Protein AF-A0A956WVB6-F1 (afdb_monomer)

Radius of gyration: 19.09 Å; Cα contacts (8 Å, |Δi|>4): 53; chains: 1; bounding box: 44×26×60 Å

pLDDT: mean 83.64, std 16.69, range [46.16, 98.44]

Foldseek 3Di:
DPDDLVVVLVVLVVVLVVLVVVLVVLVVVCVVPVPVVCCPPPNLVSVCQSDDVRPVPPPDDHSVNVNVVSVVVPVVPPPPDDPDDD

Solvent-accessible surface area (backbone atoms only — not comparable to full-atom values): 5139 Å² total; per-residue (Å²): 131,87,77,52,67,71,58,53,47,50,52,49,53,53,50,33,53,52,42,53,54,50,42,54,55,48,50,52,50,27,70,76,68,67,40,62,63,55,39,63,69,46,43,50,48,49,41,24,40,42,22,65,95,62,32,78,86,71,79,65,83,24,48,53,57,55,50,49,56,62,55,55,68,56,71,75,74,73,78,79,81,78,96,74,86,130

Mean predicted aligned error: 8.76 Å

Secondary structure (DSSP, 8-state):
----HHHHHHHHHHHHHHHHHHHHHHHHHHHHH--HHHIIIIIHHHHHHH-GGGTTTT----HHHHHHHHHHTTTTSS--------

Structure (mmCIF, N/CA/C/O backbone):
data_AF-A0A956WVB6-F1
#
_entry.id   AF-A0A956WVB6-F1
#
loop_
_atom_site.group_PDB
_atom_site.id
_atom_site.type_symbol
_atom_site.label_atom_id
_atom_site.label_alt_id
_atom_site.label_comp_id
_atom_site.label_asym_id
_atom_site.label_entity_id
_atom_site.label_seq_id
_atom_site.pdbx_PDB_ins_code
_atom_site.Cartn_x
_atom_site.Cartn_y
_atom_site.Cartn_z
_atom_site.occupancy
_atom_site.B_iso_or_equiv
_atom_site.auth_seq_id
_atom_site.auth_comp_id
_atom_site.auth_asym_id
_atom_site.auth_atom_id
_atom_site.pdbx_PDB_model_num
ATOM 1 N N . MET A 1 1 ? 0.223 8.879 -25.493 1.00 46.16 1 MET A N 1
ATOM 2 C CA . MET A 1 1 ? 1.309 9.387 -24.631 1.00 46.16 1 MET A CA 1
ATOM 3 C C . MET A 1 1 ? 1.910 8.171 -23.962 1.00 46.16 1 MET A C 1
ATOM 5 O O . MET A 1 1 ? 1.183 7.544 -23.206 1.00 46.16 1 MET A O 1
ATOM 9 N N . ASN A 1 2 ? 3.158 7.810 -24.269 1.00 66.38 2 ASN A N 1
ATOM 10 C CA . ASN A 1 2 ? 3.889 6.884 -23.405 1.00 66.38 2 ASN A CA 1
ATOM 11 C C . ASN A 1 2 ? 4.290 7.678 -22.166 1.00 66.38 2 ASN A C 1
ATOM 13 O O . ASN A 1 2 ? 4.995 8.682 -22.279 1.00 66.38 2 ASN A O 1
ATOM 17 N N . ILE A 1 3 ? 3.740 7.300 -21.016 1.00 76.31 3 ILE A N 1
ATOM 18 C CA . ILE A 1 3 ? 4.256 7.764 -19.734 1.00 76.31 3 ILE A CA 1
ATOM 19 C C . ILE A 1 3 ? 5.609 7.071 -19.560 1.00 76.31 3 ILE A C 1
ATOM 21 O O . ILE A 1 3 ? 5.730 5.879 -19.817 1.00 76.31 3 ILE A O 1
ATOM 25 N N . ASP A 1 4 ? 6.621 7.853 -19.207 1.00 87.12 4 ASP A N 1
ATOM 26 C CA . ASP A 1 4 ? 7.968 7.367 -18.918 1.00 87.12 4 ASP A CA 1
ATOM 27 C C . ASP A 1 4 ? 7.945 6.409 -17.712 1.00 87.12 4 ASP A C 1
ATOM 29 O O . ASP A 1 4 ? 7.232 6.671 -16.741 1.00 87.12 4 ASP A O 1
ATOM 33 N N . LYS A 1 5 ? 8.717 5.319 -17.768 1.00 85.25 5 LYS A N 1
ATOM 34 C CA . LYS A 1 5 ? 8.816 4.300 -16.713 1.00 85.25 5 LYS A CA 1
ATOM 35 C C . LYS A 1 5 ? 9.191 4.919 -15.371 1.00 85.25 5 LYS A C 1
ATOM 37 O O . LYS A 1 5 ? 8.562 4.600 -14.368 1.00 85.25 5 LYS A O 1
ATOM 42 N N . ALA A 1 6 ? 10.123 5.873 -15.364 1.00 88.06 6 ALA A N 1
ATOM 43 C CA . ALA A 1 6 ? 10.494 6.594 -14.147 1.00 88.06 6 ALA A CA 1
ATOM 44 C C . ALA A 1 6 ? 9.278 7.284 -13.507 1.00 88.06 6 ALA A C 1
ATOM 46 O O . ALA A 1 6 ? 9.056 7.177 -12.308 1.00 88.06 6 ALA A O 1
ATOM 47 N N . LYS A 1 7 ? 8.411 7.892 -14.326 1.00 92.44 7 LYS A N 1
ATOM 48 C CA . LYS A 1 7 ? 7.175 8.520 -13.839 1.00 92.44 7 LYS A CA 1
ATOM 49 C C . LYS A 1 7 ? 6.152 7.499 -13.351 1.00 92.44 7 LYS A C 1
ATOM 51 O O . LYS A 1 7 ? 5.382 7.813 -12.455 1.00 92.44 7 LYS A O 1
ATOM 56 N N . LEU A 1 8 ? 6.094 6.310 -13.954 1.00 93.94 8 LEU A N 1
ATOM 57 C CA . LEU A 1 8 ? 5.232 5.230 -13.464 1.00 93.94 8 LEU A CA 1
ATOM 58 C C . LEU A 1 8 ? 5.723 4.706 -12.110 1.00 93.94 8 LEU A C 1
ATOM 60 O O . LEU A 1 8 ? 4.900 4.498 -11.225 1.00 93.94 8 LEU A O 1
ATOM 64 N N . ALA A 1 9 ? 7.036 4.559 -11.929 1.00 92.94 9 ALA A N 1
ATOM 65 C CA . ALA A 1 9 ? 7.628 4.195 -10.646 1.00 92.94 9 ALA A CA 1
ATOM 66 C C . ALA A 1 9 ? 7.351 5.269 -9.582 1.00 92.94 9 ALA A C 1
ATOM 68 O O . ALA A 1 9 ? 6.861 4.936 -8.508 1.00 92.94 9 ALA A O 1
ATOM 69 N N . ASP A 1 10 ? 7.559 6.550 -9.908 1.00 95.38 10 ASP A N 1
ATOM 70 C CA . ASP A 1 10 ? 7.238 7.672 -9.013 1.00 95.38 10 ASP A CA 1
ATOM 71 C C . ASP A 1 10 ? 5.764 7.631 -8.567 1.00 95.38 10 ASP A C 1
ATOM 73 O O . ASP A 1 10 ? 5.470 7.763 -7.382 1.00 95.38 10 ASP A O 1
ATOM 77 N N . LEU A 1 11 ? 4.830 7.363 -9.491 1.00 96.81 11 LEU A N 1
ATOM 78 C CA . LEU A 1 11 ? 3.405 7.218 -9.168 1.00 96.81 11 LEU A CA 1
ATOM 79 C C . LEU A 1 11 ? 3.117 6.050 -8.213 1.00 96.81 11 LEU A C 1
ATOM 81 O O . LEU A 1 11 ? 2.222 6.155 -7.373 1.00 96.81 1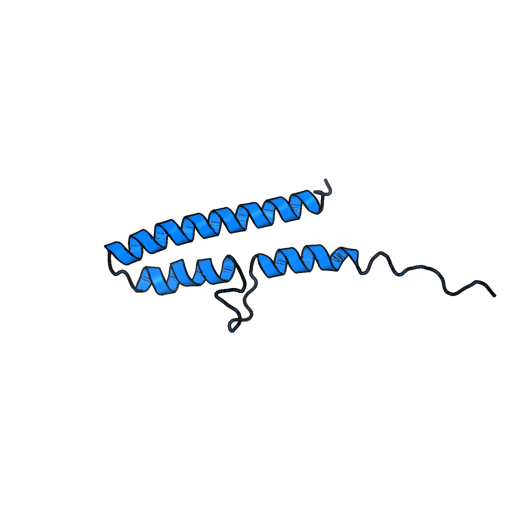1 LEU A O 1
ATOM 85 N N . LEU A 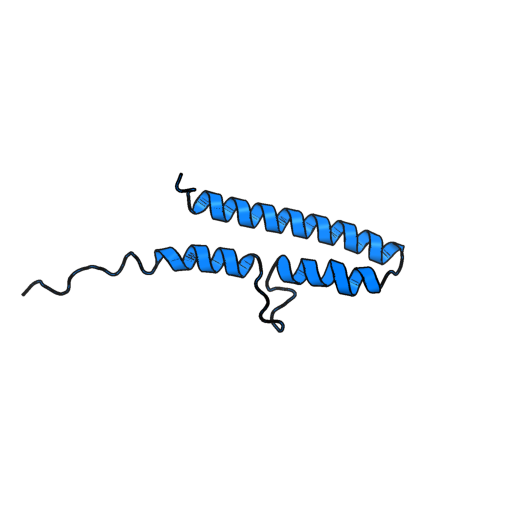1 12 ? 3.833 4.934 -8.355 1.00 95.69 12 LEU A N 1
ATOM 86 C CA . LEU A 1 12 ? 3.685 3.774 -7.475 1.00 95.69 12 LEU A CA 1
ATOM 87 C C . LEU A 1 12 ? 4.245 4.063 -6.077 1.00 95.69 12 LEU A C 1
ATOM 89 O O . LEU A 1 12 ? 3.581 3.745 -5.090 1.00 95.69 12 LEU A O 1
ATOM 93 N N . TYR A 1 13 ? 5.398 4.730 -5.981 1.00 95.75 13 TYR A N 1
ATOM 94 C CA . TYR A 1 13 ? 5.950 5.175 -4.699 1.00 95.75 13 TYR A CA 1
ATOM 95 C C . TYR A 1 13 ? 5.029 6.184 -3.998 1.00 95.75 13 TYR A C 1
ATOM 97 O O . TYR A 1 13 ? 4.728 6.019 -2.816 1.00 95.75 13 TYR A O 1
ATOM 105 N N . ASP A 1 14 ? 4.481 7.159 -4.730 1.00 97.62 14 ASP A N 1
ATOM 106 C CA . ASP A 1 14 ? 3.501 8.112 -4.192 1.00 97.62 14 ASP A CA 1
ATOM 107 C C . ASP A 1 1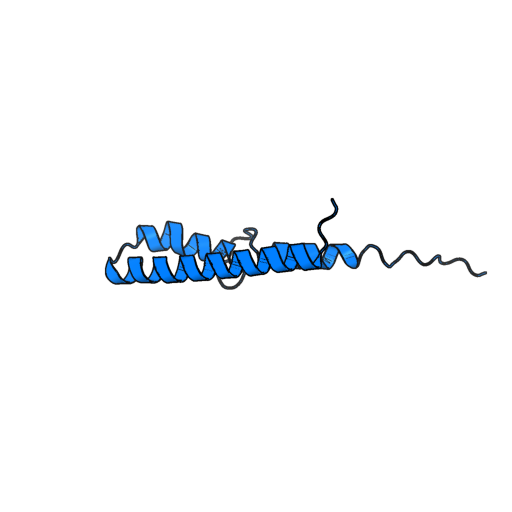4 ? 2.244 7.396 -3.660 1.00 97.62 14 ASP A C 1
ATOM 109 O O . ASP A 1 14 ? 1.719 7.726 -2.589 1.00 97.62 14 ASP A O 1
ATOM 113 N N . ALA A 1 15 ? 1.755 6.385 -4.388 1.00 96.81 15 ALA A N 1
ATOM 114 C CA . ALA A 1 15 ? 0.624 5.573 -3.953 1.00 96.81 15 ALA A CA 1
ATOM 115 C C . ALA A 1 15 ? 0.940 4.790 -2.667 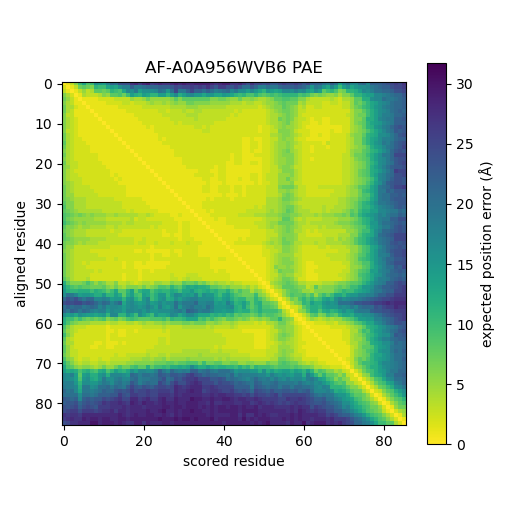1.00 96.81 15 ALA A C 1
ATOM 117 O O . ALA A 1 15 ? 0.107 4.757 -1.755 1.00 96.81 15 ALA A O 1
ATOM 118 N N . GLN A 1 16 ? 2.138 4.209 -2.563 1.00 95.81 16 GLN A N 1
ATOM 119 C CA . GLN A 1 16 ? 2.597 3.507 -1.364 1.00 95.81 16 GLN A CA 1
ATOM 120 C C . GLN A 1 16 ? 2.660 4.450 -0.155 1.00 95.81 16 GLN A C 1
ATOM 122 O O . GLN A 1 16 ? 2.133 4.126 0.912 1.00 95.81 16 GLN A O 1
ATOM 127 N N . ASP A 1 17 ? 3.200 5.657 -0.326 1.00 96.94 17 ASP A N 1
ATOM 128 C CA . ASP A 1 17 ? 3.251 6.680 0.723 1.00 96.94 17 ASP A CA 1
ATOM 129 C C . ASP A 1 17 ? 1.854 7.105 1.193 1.00 96.94 17 ASP A C 1
ATOM 131 O O . ASP A 1 17 ? 1.596 7.261 2.395 1.00 96.94 17 ASP A O 1
ATOM 135 N N . HIS A 1 18 ? 0.915 7.267 0.260 1.00 97.88 18 HIS A N 1
ATOM 136 C CA . HIS A 1 18 ? -0.471 7.595 0.587 1.00 97.88 18 HIS A CA 1
ATOM 137 C C . HIS A 1 18 ? -1.167 6.470 1.356 1.00 97.88 18 HIS A C 1
ATOM 139 O O . HIS A 1 18 ? -1.852 6.751 2.347 1.00 97.88 18 HIS A O 1
ATOM 145 N N . LEU A 1 19 ? -0.958 5.212 0.959 1.00 96.44 19 LEU A N 1
ATOM 146 C CA . LEU A 1 19 ? -1.463 4.053 1.695 1.00 96.44 19 LEU A CA 1
ATOM 147 C C . LEU A 1 19 ? -0.862 3.979 3.097 1.00 96.44 19 LEU A C 1
ATOM 149 O O . LEU A 1 19 ? -1.607 3.851 4.066 1.00 96.44 19 LEU A O 1
ATOM 153 N N . ASN A 1 20 ? 0.450 4.155 3.236 1.00 96.06 20 ASN A N 1
ATOM 154 C CA . ASN A 1 20 ? 1.128 4.145 4.531 1.00 96.06 20 ASN A CA 1
ATOM 155 C C . ASN A 1 20 ? 0.602 5.239 5.469 1.00 96.06 20 ASN A C 1
ATOM 157 O O . ASN A 1 20 ? 0.367 4.998 6.658 1.00 96.06 20 ASN A O 1
ATOM 161 N N . ASN A 1 21 ? 0.337 6.439 4.948 1.00 98.00 21 ASN A N 1
ATOM 162 C CA . ASN A 1 21 ? -0.282 7.489 5.749 1.00 98.00 21 ASN A CA 1
ATOM 163 C C . ASN A 1 21 ? -1.738 7.154 6.125 1.00 98.00 21 ASN A C 1
ATOM 165 O O . ASN A 1 21 ? -2.138 7.411 7.262 1.00 98.00 21 ASN A O 1
ATOM 169 N N . ALA A 1 22 ? -2.522 6.560 5.220 1.00 97.88 22 ALA A N 1
ATOM 170 C CA . ALA A 1 22 ? -3.882 6.111 5.520 1.00 97.88 22 ALA A CA 1
ATOM 171 C C . ALA A 1 22 ? -3.898 5.018 6.604 1.00 97.88 22 ALA A C 1
ATOM 173 O O . ALA A 1 22 ? -4.645 5.139 7.576 1.00 97.88 22 ALA A O 1
ATOM 174 N N . ILE A 1 23 ? -3.020 4.015 6.490 1.00 97.00 23 ILE A N 1
ATOM 175 C CA . ILE A 1 23 ? -2.816 2.948 7.481 1.00 97.00 23 ILE A CA 1
ATOM 176 C C . ILE A 1 23 ? -2.502 3.557 8.845 1.00 97.00 23 ILE A C 1
ATOM 178 O O . ILE A 1 23 ? -3.165 3.228 9.822 1.00 97.00 23 ILE A O 1
ATOM 182 N N . ARG A 1 24 ? -1.567 4.514 8.917 1.00 98.00 24 ARG A N 1
ATOM 183 C CA . ARG A 1 24 ? -1.209 5.187 10.175 1.00 98.00 24 ARG A CA 1
ATOM 184 C C . ARG A 1 24 ? -2.408 5.871 10.838 1.00 98.00 24 ARG A C 1
ATOM 186 O O . ARG A 1 24 ? -2.552 5.807 12.058 1.00 98.00 24 ARG A O 1
ATOM 193 N N . LEU A 1 25 ? -3.249 6.555 10.062 1.00 98.44 25 LEU A N 1
ATOM 194 C CA . LEU A 1 25 ? -4.437 7.239 10.585 1.00 98.44 25 LEU A CA 1
ATOM 195 C C . LEU A 1 25 ? -5.501 6.244 11.071 1.00 98.44 25 LEU A C 1
ATOM 197 O O . LEU A 1 25 ? -6.110 6.460 12.119 1.00 98.44 25 LEU A O 1
ATOM 201 N N . LEU A 1 26 ? -5.699 5.149 10.339 1.00 98.06 26 LEU A N 1
ATOM 202 C CA . LEU A 1 26 ? -6.635 4.088 10.709 1.00 98.06 26 LEU A CA 1
ATOM 203 C C . LEU A 1 26 ? -6.152 3.296 11.928 1.00 98.06 26 LEU A C 1
ATOM 205 O O . LEU A 1 26 ? -6.951 3.011 12.814 1.00 98.06 26 LEU A O 1
ATOM 209 N N . ASP A 1 27 ? -4.852 3.029 12.037 1.00 97.50 27 ASP A N 1
ATOM 210 C CA . ASP A 1 27 ? -4.239 2.427 13.224 1.00 97.50 27 ASP A CA 1
ATOM 211 C C . ASP A 1 27 ? -4.500 3.273 14.473 1.00 97.50 27 ASP A C 1
ATOM 213 O O . ASP A 1 27 ? -4.830 2.740 15.531 1.00 97.50 27 ASP A O 1
ATOM 217 N N . MET A 1 28 ? -4.376 4.602 14.370 1.00 98.19 28 MET A N 1
ATOM 218 C CA . MET A 1 28 ? -4.724 5.497 15.477 1.00 98.19 28 MET A CA 1
ATOM 219 C C . MET A 1 28 ? -6.203 5.358 15.847 1.00 98.19 28 MET A C 1
ATOM 221 O O . MET A 1 28 ? -6.521 5.209 17.022 1.00 98.19 28 MET A O 1
ATOM 225 N N . TYR A 1 29 ? -7.104 5.350 14.863 1.00 98.19 29 TYR A N 1
ATOM 226 C CA . TYR A 1 29 ? -8.533 5.150 15.109 1.00 98.19 29 TYR A CA 1
ATOM 227 C C . TYR A 1 29 ? -8.826 3.817 15.815 1.00 98.19 29 TYR A C 1
ATOM 229 O O . TYR A 1 29 ? -9.523 3.801 16.830 1.00 98.19 29 TYR A O 1
ATOM 237 N N . VAL A 1 30 ? -8.271 2.710 15.318 1.00 98.00 30 VAL A N 1
ATOM 238 C CA . VAL A 1 30 ? -8.450 1.370 15.893 1.00 98.00 30 VAL A CA 1
ATOM 239 C C . VAL A 1 30 ? -7.924 1.320 17.324 1.00 98.00 30 VAL A C 1
ATOM 241 O O . VAL A 1 30 ? -8.610 0.817 18.208 1.00 98.00 30 VAL A O 1
ATOM 244 N N . ARG A 1 31 ? -6.746 1.895 17.590 1.00 97.06 31 ARG A N 1
ATOM 245 C CA . ARG A 1 31 ? -6.162 1.933 18.941 1.00 97.06 31 ARG A CA 1
ATOM 246 C C . ARG A 1 31 ? -7.026 2.697 19.939 1.00 97.06 31 ARG A C 1
ATOM 248 O O . ARG A 1 31 ? -7.150 2.261 21.079 1.00 97.06 31 ARG A O 1
ATOM 255 N N . GLU A 1 32 ? -7.617 3.813 19.520 1.00 98.19 32 GLU A N 1
ATOM 256 C CA . GLU A 1 32 ? -8.457 4.647 20.389 1.00 98.19 32 GLU A CA 1
ATOM 257 C C . GLU A 1 32 ? -9.866 4.065 20.598 1.00 98.19 32 GLU A C 1
ATOM 259 O O . GLU A 1 32 ? -10.495 4.313 21.625 1.00 98.19 32 GLU A O 1
ATOM 264 N N . THR A 1 33 ? -10.381 3.292 19.638 1.00 98.00 33 THR A N 1
ATOM 265 C CA . THR A 1 33 ? -11.755 2.754 19.676 1.00 98.00 33 THR A CA 1
ATOM 266 C C . THR A 1 33 ? -11.843 1.285 20.080 1.00 98.00 33 THR A C 1
ATOM 268 O O . THR A 1 33 ? -12.898 0.842 20.534 1.00 98.00 33 THR A O 1
ATOM 271 N N . GLY A 1 34 ? -10.757 0.526 19.928 1.00 97.38 34 GLY A N 1
ATOM 272 C CA . GLY A 1 34 ? -10.750 -0.929 20.064 1.00 97.38 34 GLY A CA 1
ATOM 273 C C . GLY A 1 34 ? -11.527 -1.656 18.960 1.00 97.38 34 GLY A C 1
ATOM 274 O O . GLY A 1 34 ? -11.954 -2.790 19.179 1.00 97.38 34 GLY A O 1
ATOM 275 N N . ASP A 1 35 ? -11.762 -1.019 17.806 1.00 97.50 35 ASP A N 1
ATOM 276 C CA . ASP A 1 35 ? -12.509 -1.615 16.694 1.00 97.50 35 ASP A CA 1
ATOM 277 C C . ASP A 1 35 ? -11.672 -2.668 15.949 1.00 97.50 35 ASP A C 1
ATOM 279 O O . ASP A 1 35 ? -11.006 -2.397 14.947 1.00 97.50 35 ASP A O 1
ATOM 283 N N . SER A 1 36 ? -11.742 -3.904 16.439 1.00 94.94 36 SER A N 1
ATOM 284 C CA . SER A 1 36 ? -11.066 -5.058 15.840 1.00 94.94 36 SER A CA 1
ATOM 285 C C . SER A 1 36 ? -11.593 -5.428 14.450 1.00 94.94 36 SER A C 1
ATOM 287 O O . SER A 1 36 ? -10.895 -6.094 13.688 1.00 94.94 36 SER A O 1
ATOM 289 N N . SER A 1 37 ? -12.808 -5.000 14.088 1.00 95.69 37 SER A N 1
ATOM 290 C CA . SER A 1 37 ? -13.345 -5.218 12.744 1.00 95.69 37 SER A CA 1
ATOM 291 C C . SER A 1 37 ? -12.663 -4.287 11.745 1.00 95.69 37 SER A C 1
ATOM 293 O O . SER A 1 37 ? -12.279 -4.723 10.662 1.00 95.69 37 SER A O 1
ATOM 295 N N . ALA A 1 38 ? -12.494 -3.012 12.099 1.00 95.00 38 ALA A N 1
ATOM 296 C CA . ALA A 1 38 ? -11.758 -2.064 11.267 1.00 95.00 38 ALA A CA 1
ATOM 297 C C . ALA A 1 38 ? -10.280 -2.465 11.119 1.00 95.00 38 ALA A C 1
ATOM 299 O O . ALA A 1 38 ? -9.723 -2.344 10.028 1.00 95.00 38 ALA A O 1
ATOM 300 N N . GLU A 1 39 ? -9.666 -2.996 12.180 1.00 95.19 39 GLU A N 1
ATOM 301 C CA . GLU A 1 39 ? -8.303 -3.541 12.131 1.00 95.19 39 GLU A CA 1
ATOM 302 C C . GLU A 1 39 ? -8.179 -4.656 11.081 1.00 95.19 39 GLU A C 1
ATOM 304 O O . GLU A 1 39 ? -7.442 -4.516 10.105 1.00 95.19 39 GLU A O 1
ATOM 309 N N . ALA A 1 40 ? -8.981 -5.714 11.222 1.00 92.12 40 ALA A N 1
ATOM 310 C CA . ALA A 1 40 ? -8.857 -6.908 10.392 1.00 92.12 40 ALA A CA 1
ATOM 311 C C . ALA A 1 40 ? -9.282 -6.690 8.930 1.00 92.12 40 ALA A C 1
ATOM 313 O O . ALA A 1 40 ? -8.685 -7.256 8.017 1.00 92.12 40 ALA A O 1
ATOM 314 N N . TYR A 1 41 ? -10.334 -5.901 8.684 1.00 91.94 41 TYR A N 1
ATOM 315 C CA . TYR A 1 41 ? -10.907 -5.774 7.338 1.00 91.94 41 TYR A CA 1
ATOM 316 C C . TYR A 1 41 ? -10.427 -4.551 6.560 1.00 91.94 41 TYR A C 1
ATOM 318 O O . TYR A 1 41 ? -10.586 -4.521 5.341 1.00 91.94 41 TYR A O 1
ATOM 326 N N . ILE A 1 42 ? -9.869 -3.540 7.231 1.00 94.81 42 ILE A N 1
ATOM 327 C CA . ILE A 1 42 ? -9.396 -2.319 6.569 1.00 94.81 42 ILE A CA 1
ATOM 328 C C . ILE A 1 42 ? -7.887 -2.185 6.728 1.00 94.81 42 ILE A C 1
ATOM 330 O O . ILE A 1 42 ? -7.182 -2.142 5.723 1.00 94.81 42 ILE A O 1
ATOM 334 N N . VAL A 1 43 ? -7.380 -2.123 7.963 1.00 95.31 43 VAL A N 1
ATOM 335 C CA . VAL A 1 43 ? -5.953 -1.859 8.210 1.00 95.31 43 VAL A CA 1
ATOM 336 C C . VAL A 1 43 ? -5.087 -2.966 7.620 1.00 95.31 43 VAL A C 1
ATOM 338 O O . VAL A 1 43 ? -4.183 -2.678 6.835 1.00 95.31 43 VAL A O 1
ATOM 341 N N . ASP A 1 44 ? -5.387 -4.223 7.941 1.00 92.31 44 ASP A N 1
ATOM 342 C CA . ASP A 1 44 ? -4.588 -5.354 7.466 1.00 92.31 44 ASP A CA 1
ATOM 343 C C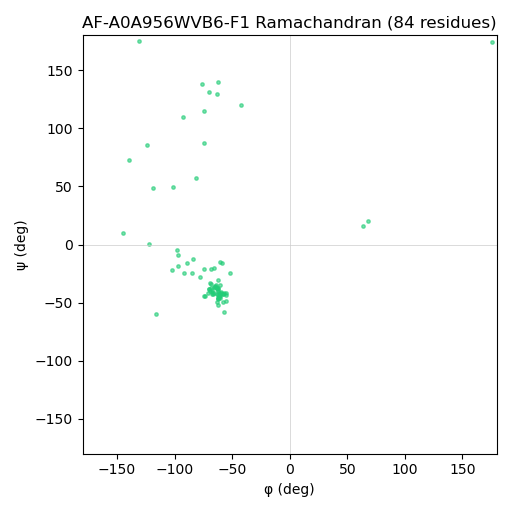 . ASP A 1 44 ? -4.664 -5.513 5.943 1.00 92.31 44 ASP A C 1
ATOM 345 O O . ASP A 1 44 ? -3.656 -5.792 5.295 1.00 92.31 44 ASP A O 1
ATOM 349 N N . HIS A 1 45 ? -5.823 -5.239 5.339 1.00 91.44 45 HIS A N 1
ATOM 350 C CA . HIS A 1 45 ? -5.967 -5.294 3.886 1.00 91.44 45 HIS A CA 1
ATOM 351 C C . HIS A 1 45 ? -5.149 -4.207 3.174 1.00 91.44 45 HIS A C 1
ATOM 353 O O . HIS A 1 45 ? -4.466 -4.484 2.189 1.00 91.44 45 HIS A O 1
ATO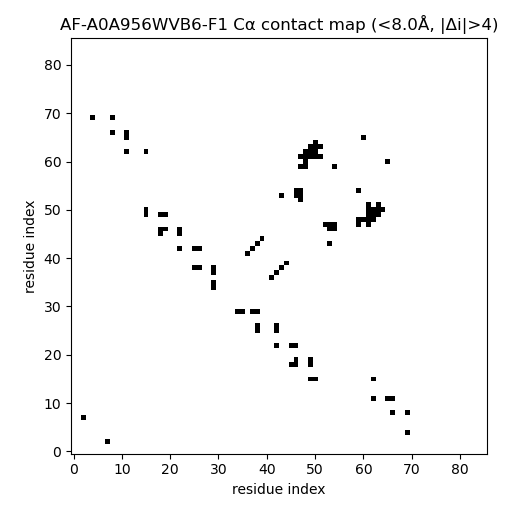M 359 N N . LEU A 1 46 ? -5.158 -2.976 3.696 1.00 93.75 46 LEU A N 1
ATOM 360 C CA . LEU A 1 46 ? -4.344 -1.889 3.148 1.00 93.75 46 LEU A CA 1
ATOM 361 C C . LEU A 1 46 ? -2.849 -2.161 3.314 1.00 93.75 46 LEU A C 1
ATOM 363 O O . LEU A 1 46 ? -2.077 -1.838 2.417 1.00 93.75 46 LEU A O 1
ATOM 367 N N . ARG A 1 47 ? -2.439 -2.774 4.430 1.00 93.50 47 ARG A N 1
ATOM 368 C CA . ARG A 1 47 ? -1.050 -3.190 4.654 1.00 93.50 47 ARG A CA 1
ATOM 369 C C . ARG A 1 47 ? -0.577 -4.196 3.605 1.00 93.50 47 ARG A C 1
ATOM 371 O O . ARG A 1 47 ? 0.525 -4.033 3.095 1.00 93.50 47 ARG A O 1
ATOM 378 N N . ILE A 1 48 ? -1.411 -5.178 3.253 1.00 91.50 48 ILE A N 1
ATOM 379 C CA . ILE A 1 48 ? -1.117 -6.139 2.176 1.00 91.50 48 ILE A CA 1
ATOM 380 C C . ILE A 1 48 ? -0.963 -5.413 0.836 1.00 91.50 48 ILE A C 1
ATOM 382 O O . ILE A 1 48 ? -0.004 -5.666 0.119 1.00 91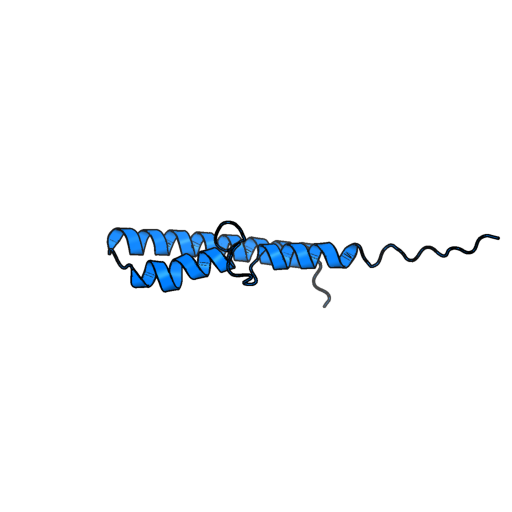.50 48 ILE A O 1
ATOM 386 N N . MET A 1 49 ? -1.862 -4.479 0.509 1.00 91.94 49 MET A N 1
ATOM 387 C CA . MET A 1 49 ? -1.771 -3.707 -0.739 1.00 91.94 49 MET A CA 1
ATOM 388 C C . MET A 1 49 ? -0.530 -2.809 -0.796 1.00 91.94 49 MET A C 1
ATOM 390 O O . MET A 1 49 ? 0.042 -2.624 -1.870 1.00 91.94 49 MET A O 1
ATOM 394 N N . ALA A 1 50 ? -0.131 -2.234 0.342 1.00 93.31 50 ALA A N 1
ATOM 395 C CA . ALA A 1 50 ? 0.986 -1.304 0.419 1.00 93.31 50 ALA A CA 1
ATOM 396 C C . ALA A 1 50 ? 2.336 -1.983 0.154 1.00 93.31 50 ALA A C 1
ATOM 398 O O . ALA A 1 50 ? 3.192 -1.342 -0.445 1.00 93.31 50 ALA A O 1
ATOM 399 N N . GLY A 1 51 ? 2.531 -3.248 0.542 1.00 88.06 51 GLY A N 1
ATOM 400 C CA . GLY A 1 51 ? 3.782 -3.959 0.266 1.00 88.06 51 GLY A CA 1
ATOM 401 C C . GLY A 1 51 ? 3.883 -5.364 0.866 1.00 88.06 51 GLY A C 1
ATOM 402 O O . GLY A 1 51 ? 3.029 -5.815 1.637 1.00 88.06 51 GLY A O 1
ATOM 403 N N . ARG A 1 52 ? 4.969 -6.067 0.524 1.00 78.62 52 ARG A N 1
ATOM 404 C CA . ARG A 1 52 ? 5.186 -7.491 0.863 1.00 78.62 52 ARG A CA 1
ATOM 405 C C . ARG A 1 52 ? 5.404 -7.771 2.348 1.00 78.62 52 ARG A C 1
ATOM 407 O O . ARG A 1 52 ? 5.151 -8.896 2.791 1.00 78.62 52 ARG A O 1
ATOM 414 N N . ASP A 1 53 ? 5.802 -6.765 3.125 1.00 73.94 53 ASP A N 1
ATOM 415 C CA . ASP A 1 53 ? 6.084 -6.881 4.565 1.00 73.94 53 ASP A CA 1
ATOM 416 C C . ASP A 1 53 ? 4.882 -7.367 5.395 1.00 73.94 53 ASP A C 1
ATOM 418 O O . ASP A 1 53 ? 5.043 -7.821 6.532 1.00 73.94 53 ASP A O 1
ATOM 422 N N . HIS A 1 54 ? 3.671 -7.318 4.831 1.00 66.44 54 HIS A N 1
ATOM 423 C CA . HIS A 1 54 ? 2.435 -7.638 5.540 1.00 66.44 54 HIS A CA 1
ATOM 424 C C . HIS A 1 54 ? 1.605 -8.769 4.912 1.00 66.44 54 HIS A C 1
ATOM 426 O O . HIS A 1 54 ? 0.559 -9.117 5.459 1.00 66.44 54 HIS A O 1
ATOM 432 N N . GLY A 1 55 ? 2.059 -9.372 3.804 1.00 57.69 55 GLY A N 1
ATOM 433 C CA . GLY A 1 55 ? 1.202 -10.217 2.959 1.00 57.69 55 GLY A CA 1
ATOM 434 C C . GLY A 1 55 ? 1.846 -11.431 2.287 1.00 57.69 55 GLY A C 1
ATOM 435 O O . GLY A 1 55 ? 1.183 -12.063 1.469 1.00 57.69 55 GLY A O 1
ATOM 436 N N . PHE A 1 56 ? 3.085 -11.813 2.630 1.00 52.47 56 PHE A N 1
ATOM 437 C CA . PHE A 1 56 ? 3.837 -12.872 1.922 1.00 52.47 56 PHE A CA 1
ATOM 438 C C . PHE A 1 56 ? 3.089 -14.216 1.752 1.00 52.47 56 PHE A C 1
ATOM 440 O O . PHE A 1 56 ? 3.371 -14.968 0.826 1.00 52.47 56 PHE A O 1
ATOM 447 N N . LEU A 1 57 ? 2.118 -14.535 2.616 1.00 55.66 57 LEU A N 1
ATOM 448 C CA . LEU A 1 57 ? 1.359 -15.792 2.547 1.00 55.66 57 LEU A CA 1
ATOM 449 C C . LEU A 1 57 ? 0.098 -15.740 1.669 1.00 55.66 57 LEU A C 1
ATOM 451 O O . LEU A 1 57 ? -0.432 -16.801 1.346 1.00 55.66 57 LEU A O 1
ATOM 455 N N . ALA A 1 58 ? -0.399 -14.554 1.304 1.00 59.75 58 ALA A N 1
ATOM 456 C CA . ALA A 1 58 ? -1.664 -14.427 0.578 1.00 59.75 58 ALA A CA 1
ATOM 457 C C . ALA A 1 58 ? -1.504 -14.586 -0.944 1.00 59.75 58 ALA A C 1
ATOM 459 O O . ALA A 1 58 ? -2.451 -14.984 -1.615 1.00 59.75 58 ALA A O 1
ATOM 460 N N . GLY A 1 59 ? -0.307 -14.324 -1.490 1.00 65.44 59 GLY A N 1
ATOM 461 C CA . GLY A 1 59 ? -0.104 -14.270 -2.945 1.00 65.44 59 GLY A CA 1
ATOM 462 C C . GLY A 1 59 ? -0.890 -13.137 -3.618 1.00 65.44 59 GLY A C 1
ATOM 463 O O . GLY A 1 59 ? -1.074 -13.159 -4.833 1.00 65.44 59 GLY A O 1
ATOM 464 N N . ASP A 1 60 ? -1.374 -12.181 -2.824 1.00 80.88 60 ASP A N 1
ATOM 465 C CA . ASP A 1 60 ? -2.112 -11.021 -3.298 1.00 80.88 60 ASP A CA 1
ATOM 466 C C . ASP A 1 60 ? -1.151 -10.008 -3.921 1.00 80.88 60 ASP A C 1
ATOM 468 O O . ASP A 1 60 ? -0.080 -9.724 -3.378 1.00 80.88 60 ASP A O 1
ATOM 472 N N . LEU A 1 61 ? -1.581 -9.442 -5.049 1.00 85.62 61 LEU A N 1
ATOM 473 C CA . LEU A 1 61 ? -0.865 -8.388 -5.755 1.00 85.62 61 LEU A CA 1
ATOM 474 C C . LEU A 1 61 ? -0.756 -7.130 -4.880 1.00 85.62 61 LEU A C 1
ATOM 476 O O . LEU A 1 61 ? -1.766 -6.623 -4.386 1.00 85.62 61 LEU A O 1
ATOM 480 N N . ASN A 1 62 ? 0.453 -6.596 -4.745 1.00 92.19 62 ASN A N 1
ATOM 481 C CA . ASN A 1 62 ? 0.766 -5.387 -3.982 1.00 92.19 62 ASN A CA 1
ATOM 482 C C . ASN A 1 62 ? 1.623 -4.399 -4.797 1.00 92.19 62 ASN A C 1
ATOM 484 O O . ASN A 1 62 ? 2.019 -4.681 -5.929 1.00 92.19 62 ASN A O 1
ATOM 488 N N . ILE A 1 63 ? 1.885 -3.211 -4.242 1.00 93.19 63 ILE A N 1
ATOM 489 C CA . ILE A 1 63 ? 2.643 -2.165 -4.950 1.00 93.19 63 ILE A CA 1
ATOM 490 C C . ILE A 1 63 ? 4.091 -2.583 -5.245 1.00 93.19 63 ILE A C 1
ATOM 492 O O . ILE A 1 63 ? 4.587 -2.253 -6.323 1.00 93.19 63 ILE A O 1
ATOM 496 N N . ASP A 1 64 ? 4.750 -3.343 -4.366 1.00 92.25 64 ASP A N 1
ATOM 497 C CA . ASP A 1 64 ? 6.117 -3.815 -4.627 1.00 92.25 64 ASP A CA 1
ATOM 498 C C . ASP A 1 64 ? 6.152 -4.745 -5.850 1.00 92.25 64 ASP A C 1
ATOM 500 O O . ASP A 1 64 ? 7.054 -4.634 -6.677 1.00 92.25 64 ASP A O 1
ATOM 504 N N . ASP A 1 65 ? 5.133 -5.598 -6.020 1.00 91.81 65 ASP A N 1
ATOM 505 C CA . ASP A 1 65 ? 5.005 -6.463 -7.202 1.00 91.81 65 ASP A CA 1
ATOM 506 C C . ASP A 1 65 ? 4.860 -5.645 -8.493 1.00 91.81 65 ASP A C 1
ATOM 508 O O . ASP A 1 65 ? 5.412 -6.003 -9.532 1.00 91.81 65 ASP A O 1
ATOM 512 N N . LEU A 1 66 ? 4.120 -4.532 -8.442 1.00 92.69 66 LEU A N 1
ATOM 513 C CA . LEU A 1 66 ? 3.942 -3.649 -9.596 1.00 92.69 66 LEU A CA 1
ATOM 514 C C . LEU A 1 66 ? 5.241 -2.924 -9.962 1.00 92.69 66 LEU A C 1
ATOM 516 O O . LEU A 1 66 ? 5.516 -2.732 -11.146 1.00 92.69 66 LEU A O 1
ATOM 520 N N . ILE A 1 67 ? 6.034 -2.529 -8.964 1.00 91.94 67 ILE A N 1
ATOM 521 C CA . ILE A 1 67 ? 7.351 -1.915 -9.169 1.00 91.94 67 ILE A CA 1
ATOM 522 C C . ILE A 1 67 ? 8.326 -2.940 -9.760 1.00 91.94 67 ILE A C 1
ATOM 524 O O . ILE A 1 67 ? 9.062 -2.612 -10.690 1.00 91.94 67 ILE A O 1
ATOM 528 N N . GLU A 1 68 ? 8.322 -4.178 -9.262 1.00 90.75 68 GLU A N 1
ATOM 529 C CA . GLU A 1 68 ? 9.160 -5.258 -9.793 1.00 90.75 68 GLU A CA 1
ATOM 530 C C . GLU A 1 68 ? 8.797 -5.587 -11.244 1.00 90.75 68 GLU A C 1
ATOM 532 O O . GLU A 1 68 ? 9.668 -5.537 -12.108 1.00 90.75 68 GLU A O 1
ATOM 537 N N . ALA A 1 69 ? 7.510 -5.777 -11.550 1.00 90.12 69 ALA A N 1
ATOM 538 C CA . ALA A 1 69 ? 7.047 -6.036 -12.915 1.00 90.12 69 ALA A CA 1
ATOM 539 C C . ALA A 1 69 ? 7.383 -4.890 -13.885 1.00 90.12 69 ALA A C 1
ATOM 541 O O . ALA A 1 69 ? 7.688 -5.118 -15.056 1.00 90.12 69 ALA A O 1
ATOM 542 N N . LEU A 1 70 ? 7.348 -3.641 -13.407 1.00 90.06 70 LEU A N 1
ATOM 543 C CA . LEU A 1 70 ? 7.782 -2.487 -14.190 1.00 90.06 70 LEU A CA 1
ATOM 544 C C . LEU A 1 70 ? 9.283 -2.570 -14.509 1.00 90.06 70 LEU A C 1
ATOM 546 O O . LEU A 1 70 ? 9.699 -2.174 -15.600 1.00 90.06 70 LEU A O 1
ATOM 550 N N . ASN A 1 71 ? 10.089 -3.079 -13.573 1.00 82.38 71 ASN A N 1
ATOM 551 C CA . ASN A 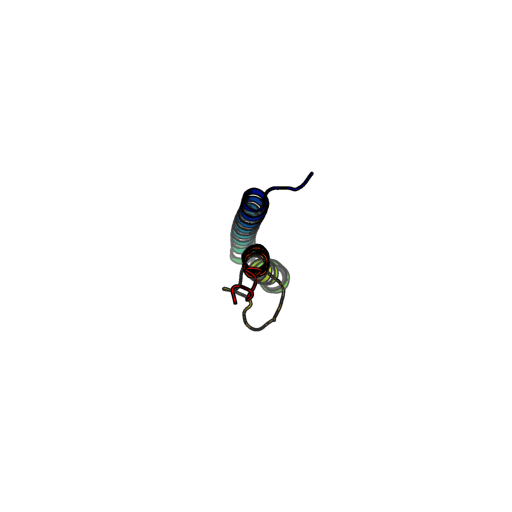1 71 ? 11.532 -3.222 -13.722 1.00 82.38 71 ASN A CA 1
ATOM 552 C C . ASN A 1 71 ? 11.932 -4.372 -14.653 1.00 82.38 71 ASN A C 1
ATOM 554 O O . ASN A 1 71 ? 12.753 -4.134 -15.536 1.00 82.38 71 ASN A O 1
ATOM 558 N N . GLU A 1 72 ? 11.297 -5.537 -14.526 1.00 81.56 72 GLU A N 1
ATOM 559 C CA . GLU A 1 72 ? 11.556 -6.732 -15.348 1.00 81.56 72 GLU A CA 1
ATOM 560 C C . GLU A 1 72 ? 11.270 -6.515 -16.844 1.00 81.56 72 GLU A C 1
ATOM 562 O O . GLU A 1 72 ? 11.968 -7.065 -17.690 1.00 81.56 72 GLU A O 1
ATOM 567 N N . TYR A 1 73 ? 10.309 -5.650 -17.193 1.00 62.75 73 TYR A N 1
ATOM 568 C CA . TYR A 1 73 ? 9.942 -5.366 -18.590 1.00 62.75 73 TYR A CA 1
ATOM 569 C C . TYR A 1 73 ? 11.091 -4.783 -19.448 1.00 62.75 73 TYR A C 1
ATOM 571 O O . TYR A 1 73 ? 10.974 -4.747 -20.667 1.00 62.75 73 TYR A O 1
ATOM 579 N N . GLU A 1 74 ? 12.189 -4.301 -18.848 1.00 55.69 74 GLU A N 1
ATOM 580 C CA . GLU A 1 74 ? 13.364 -3.806 -19.593 1.00 55.69 74 GLU A CA 1
ATOM 581 C C . GLU A 1 74 ? 14.433 -4.876 -19.856 1.00 55.69 74 GLU A C 1
ATOM 583 O O . GLU A 1 74 ? 15.173 -4.743 -20.825 1.00 55.69 74 GLU A O 1
ATOM 588 N N . GLU A 1 75 ? 14.523 -5.939 -19.051 1.00 56.00 75 GLU A N 1
ATOM 589 C CA . GLU A 1 75 ? 15.598 -6.934 -19.212 1.00 56.00 75 GLU A CA 1
ATOM 590 C C . GLU A 1 75 ? 15.381 -7.851 -20.431 1.00 56.00 75 GLU A C 1
ATOM 592 O O . GLU A 1 75 ? 16.343 -8.399 -20.965 1.00 56.00 75 GLU A O 1
ATOM 597 N N . GLU A 1 76 ? 14.146 -7.981 -20.928 1.00 54.94 76 GLU A N 1
ATOM 598 C CA . GLU A 1 76 ? 13.830 -8.817 -22.099 1.00 54.94 76 GLU A CA 1
ATOM 599 C C . GLU A 1 76 ? 14.046 -8.122 -23.462 1.00 54.94 76 GLU A C 1
ATOM 601 O O . GLU A 1 76 ? 14.045 -8.806 -24.486 1.00 54.94 76 GLU A O 1
ATOM 606 N N . ASP A 1 77 ? 14.251 -6.798 -23.511 1.00 52.75 77 ASP A N 1
ATOM 607 C CA . ASP A 1 77 ? 14.362 -6.040 -24.779 1.00 52.75 77 ASP A CA 1
ATOM 608 C C . ASP A 1 77 ? 15.827 -5.800 -25.229 1.00 52.75 77 ASP A C 1
ATOM 610 O O . ASP A 1 77 ? 16.063 -5.391 -26.368 1.00 52.75 77 ASP A O 1
ATOM 614 N N . ASP A 1 78 ? 16.819 -6.106 -24.378 1.00 53.06 78 ASP A N 1
ATOM 615 C CA . ASP A 1 78 ? 18.255 -5.882 -24.647 1.00 53.06 78 ASP A CA 1
ATOM 616 C C . ASP A 1 78 ? 19.026 -7.137 -25.148 1.00 53.06 78 ASP A C 1
ATOM 618 O O . ASP A 1 78 ? 20.186 -7.025 -25.550 1.00 53.06 78 ASP A O 1
ATOM 622 N N . GLU A 1 79 ? 18.415 -8.331 -25.219 1.00 52.78 79 GLU A N 1
ATOM 623 C CA . GLU A 1 79 ? 19.068 -9.576 -25.697 1.00 52.78 79 GLU A CA 1
ATOM 624 C C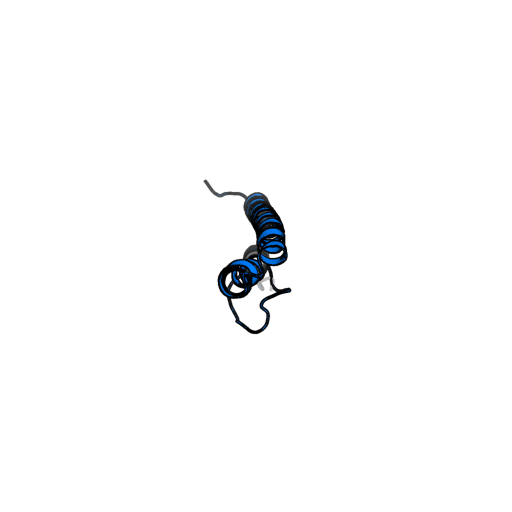 . GLU A 1 79 ? 18.712 -9.967 -27.151 1.00 52.78 79 GLU A C 1
ATOM 626 O O . GLU A 1 79 ? 18.402 -11.118 -27.467 1.00 52.78 79 GLU A O 1
ATOM 631 N N . ALA A 1 80 ? 18.818 -9.018 -28.084 1.00 54.56 80 ALA A N 1
ATOM 632 C CA . ALA A 1 80 ? 18.758 -9.289 -29.525 1.00 54.56 80 ALA A CA 1
ATOM 633 C C . ALA A 1 80 ? 20.053 -8.882 -30.260 1.00 54.56 80 ALA A C 1
ATOM 635 O O . ALA A 1 80 ? 20.000 -8.227 -31.300 1.00 54.56 80 ALA A O 1
ATOM 636 N N . GLU A 1 81 ? 21.227 -9.284 -29.755 1.00 54.38 81 GLU A N 1
ATOM 637 C CA . GLU A 1 81 ? 22.463 -9.283 -30.555 1.00 54.38 81 GLU A CA 1
ATOM 638 C C . GLU A 1 81 ? 22.688 -10.647 -31.237 1.00 54.38 81 GLU A C 1
ATOM 640 O O . GLU A 1 81 ? 22.969 -11.678 -30.628 1.00 54.38 81 GLU A O 1
ATOM 645 N N . ASP A 1 82 ? 22.515 -10.598 -32.554 1.00 58.12 82 ASP A N 1
ATOM 646 C CA . ASP A 1 82 ? 22.665 -11.614 -33.594 1.00 58.12 82 ASP A CA 1
ATOM 647 C C . ASP A 1 82 ? 23.911 -12.531 -33.454 1.00 58.12 82 ASP A C 1
ATOM 649 O O . ASP A 1 82 ? 25.047 -12.052 -33.552 1.00 58.12 82 ASP A O 1
ATOM 653 N N . PRO A 1 83 ? 23.762 -13.869 -33.323 1.00 59.28 83 PRO A N 1
ATOM 654 C CA . PRO A 1 83 ? 24.876 -14.812 -33.378 1.00 59.28 83 PRO A CA 1
ATOM 655 C C . PRO A 1 83 ? 25.264 -15.127 -34.835 1.00 59.28 83 PRO A C 1
ATOM 657 O O . PRO A 1 83 ? 25.267 -16.288 -35.254 1.00 59.28 83 PRO A O 1
ATOM 660 N N . ALA A 1 84 ? 25.604 -14.108 -35.626 1.00 64.75 84 ALA A N 1
ATOM 661 C CA . ALA A 1 84 ? 26.052 -14.293 -37.005 1.00 64.75 84 ALA A CA 1
ATOM 662 C C . ALA A 1 84 ? 27.218 -13.367 -37.386 1.00 64.75 84 ALA A C 1
ATOM 664 O O . ALA A 1 84 ? 27.096 -12.468 -38.214 1.00 64.75 84 ALA A O 1
ATOM 665 N N . ALA A 1 85 ? 28.405 -13.670 -36.861 1.00 49.59 85 ALA A N 1
ATOM 666 C CA . ALA A 1 85 ? 29.662 -13.320 -37.518 1.00 49.59 85 ALA A CA 1
ATOM 667 C C . ALA A 1 85 ? 30.492 -14.600 -37.710 1.00 49.59 85 ALA A C 1
ATOM 669 O O . ALA A 1 85 ? 31.297 -14.975 -36.859 1.00 49.59 85 ALA A O 1
ATOM 670 N N . ASN A 1 86 ? 30.206 -15.291 -38.818 1.00 50.62 86 ASN A N 1
ATOM 671 C CA . ASN A 1 86 ? 31.038 -16.347 -39.410 1.00 50.62 86 ASN A CA 1
ATOM 672 C C . ASN A 1 86 ? 32.215 -15.727 -40.172 1.00 50.62 86 ASN A C 1
ATOM 674 O O . ASN A 1 86 ? 31.972 -14.722 -40.880 1.00 50.62 86 ASN A O 1
#

Sequence (86 aa):
MNIDKAKLADLLYDAQDHLNNAIRLLDMYVRETGDSSAEAYIVDHLRIMAGRDHGFLAGDLNIDDLIEALNEYEEEDDEAEDPAAN